Protein AF-U6B507-F1 (afdb_monomer_lite)

Sequence (52 aa):
MITIPPLLISLIKQFEGLRLKAYRCSVGVWTIGYGHTGCDVYEGLVIPQEQA

Foldseek 3Di:
DDDDDPVVVVVLCVVQDAAQFWDQDPVGFTAHGSGDGDPPGDHGHGDDNVVD

pLDDT: mean 96.37, std 4.19, range [70.62, 98.62]

Secondary structure (DSSP, 8-state):
-PPPPHHHHHHHHHHH--EEEEEE-TTS-EEEETTB-STT--TT-B--GGG-

Structure (mmCIF, N/CA/C/O backbone):
data_AF-U6B507-F1
#
_entry.id   AF-U6B507-F1
#
loop_
_atom_site.group_PDB
_atom_site.id
_atom_site.type_symbol
_atom_site.label_atom_id
_atom_site.label_alt_id
_atom_site.label_comp_id
_atom_site.label_asym_id
_atom_site.label_entity_id
_atom_site.label_seq_id
_atom_site.pdbx_PDB_ins_code
_atom_site.Cartn_x
_atom_site.Cartn_y
_atom_site.Cartn_z
_atom_site.occupancy
_atom_site.B_iso_or_equiv
_atom_site.auth_seq_id
_atom_site.auth_comp_id
_atom_site.auth_asym_id
_atom_site.auth_atom_id
_atom_site.pdbx_PDB_model_num
ATOM 1 N N . MET A 1 1 ? 15.216 7.056 18.752 1.00 70.62 1 MET A N 1
ATOM 2 C CA . MET A 1 1 ? 13.979 6.472 18.195 1.00 70.62 1 MET A CA 1
ATOM 3 C C . MET A 1 1 ? 13.111 7.638 17.756 1.00 70.62 1 MET A C 1
ATOM 5 O O . MET A 1 1 ? 12.867 8.513 18.574 1.00 70.62 1 MET A 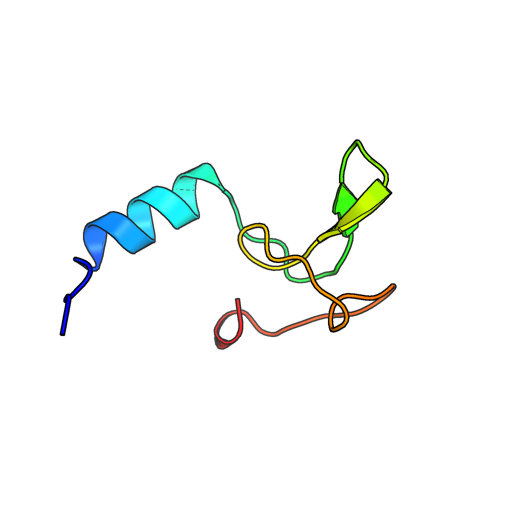O 1
ATOM 9 N N . ILE A 1 2 ? 12.783 7.738 16.468 1.00 86.12 2 ILE A N 1
ATOM 10 C CA . ILE A 1 2 ? 11.957 8.839 15.953 1.00 86.12 2 ILE A CA 1
ATOM 11 C C . ILE A 1 2 ? 10.496 8.440 16.154 1.00 86.12 2 ILE A C 1
ATOM 13 O O . ILE A 1 2 ? 10.080 7.391 15.670 1.00 86.12 2 ILE A O 1
ATOM 17 N N . THR A 1 3 ? 9.731 9.264 16.866 1.00 93.00 3 THR A N 1
ATOM 18 C CA . THR A 1 3 ? 8.281 9.093 17.000 1.00 93.00 3 THR A CA 1
ATOM 19 C C . THR A 1 3 ? 7.604 9.905 15.908 1.00 93.00 3 THR A C 1
ATOM 21 O O . THR A 1 3 ? 7.716 11.129 15.888 1.00 93.00 3 THR A O 1
ATOM 24 N N . ILE A 1 4 ? 6.907 9.233 14.995 1.00 91.94 4 ILE A N 1
ATOM 25 C CA . ILE A 1 4 ? 6.122 9.903 13.958 1.00 91.94 4 ILE A CA 1
ATOM 26 C C . ILE A 1 4 ? 4.784 10.335 14.578 1.00 91.94 4 ILE A C 1
ATOM 28 O O . ILE A 1 4 ? 4.089 9.491 15.149 1.00 91.94 4 ILE A O 1
ATOM 32 N N . PRO A 1 5 ? 4.395 11.621 14.490 1.00 95.38 5 PRO A N 1
ATOM 33 C CA . PRO A 1 5 ? 3.110 12.077 15.004 1.00 95.38 5 PRO A CA 1
ATOM 34 C C . PRO A 1 5 ? 1.938 11.336 14.336 1.00 95.38 5 PRO A C 1
ATOM 36 O O . PRO A 1 5 ? 1.916 11.244 13.105 1.00 95.38 5 PRO A O 1
ATOM 39 N N . PRO A 1 6 ? 0.916 10.884 15.090 1.00 94.88 6 PRO A N 1
ATOM 40 C CA . PRO A 1 6 ? -0.246 10.203 14.513 1.00 94.88 6 PRO A CA 1
ATOM 41 C C . PRO A 1 6 ? -0.955 11.029 13.434 1.00 94.88 6 PRO A C 1
ATOM 43 O O . PRO A 1 6 ? -1.391 10.487 12.423 1.00 94.88 6 PRO A O 1
ATOM 46 N N . LEU A 1 7 ? -1.002 12.355 13.609 1.00 96.12 7 LEU A N 1
ATOM 47 C CA . LEU A 1 7 ? -1.588 13.272 12.632 1.00 96.12 7 LEU A CA 1
ATOM 48 C C . LEU A 1 7 ? -0.880 13.210 11.272 1.00 96.12 7 LEU A C 1
ATOM 50 O O . LEU A 1 7 ? -1.542 13.281 10.242 1.00 96.12 7 LEU A O 1
ATOM 54 N N . LEU A 1 8 ? 0.446 13.045 11.260 1.00 96.56 8 LEU A N 1
ATOM 55 C CA . LEU A 1 8 ? 1.214 12.950 10.020 1.00 96.56 8 LEU A CA 1
ATOM 56 C C . LEU A 1 8 ? 0.890 11.652 9.272 1.00 96.56 8 LEU A C 1
ATOM 58 O O . LEU A 1 8 ? 0.699 11.677 8.061 1.00 96.56 8 LEU A O 1
ATOM 62 N N . ILE A 1 9 ? 0.761 10.537 9.997 1.00 95.00 9 ILE A N 1
ATOM 63 C CA . ILE A 1 9 ? 0.349 9.254 9.413 1.00 95.00 9 ILE A CA 1
ATOM 64 C C . ILE A 1 9 ? -1.055 9.383 8.812 1.00 95.00 9 ILE A C 1
ATOM 66 O O . ILE A 1 9 ? -1.263 8.996 7.666 1.00 95.00 9 ILE A O 1
ATOM 70 N N . SER A 1 10 ? -2.005 9.966 9.549 1.00 95.88 10 SER A N 1
ATOM 71 C CA . SER A 1 10 ? -3.372 10.183 9.056 1.00 95.88 10 SER A CA 1
ATOM 72 C C . SER A 1 10 ? -3.411 11.062 7.806 1.00 95.88 10 SER A C 1
ATOM 74 O O . SER A 1 10 ? -4.146 10.752 6.870 1.00 95.88 10 SER A O 1
ATOM 76 N N . LEU A 1 11 ? -2.596 12.120 7.765 1.00 97.06 11 LEU A N 1
ATOM 77 C CA . LEU A 1 11 ? -2.492 13.007 6.610 1.00 97.06 11 LEU A CA 1
ATOM 78 C C . LEU A 1 11 ? -1.991 12.249 5.373 1.00 97.06 11 LEU A C 1
ATOM 80 O O . LEU A 1 11 ? -2.608 12.333 4.317 1.00 97.06 11 LEU A O 1
ATOM 84 N N . ILE A 1 12 ? -0.920 11.459 5.511 1.00 96.88 12 ILE A N 1
ATOM 85 C CA . ILE A 1 12 ? -0.379 10.646 4.409 1.00 96.88 12 ILE A CA 1
ATOM 86 C C . ILE A 1 12 ? -1.430 9.644 3.920 1.00 96.88 12 ILE A C 1
ATOM 88 O O . ILE A 1 12 ? -1.701 9.570 2.724 1.00 96.88 12 ILE A O 1
ATOM 92 N N . LYS A 1 13 ? -2.086 8.928 4.842 1.00 96.31 13 LYS A N 1
ATOM 93 C CA . LYS A 1 13 ? -3.137 7.954 4.509 1.00 96.31 13 LYS A CA 1
ATOM 94 C C . LYS A 1 13 ? -4.297 8.586 3.734 1.00 96.31 13 LYS A C 1
ATOM 96 O O . LYS A 1 13 ? -4.846 7.945 2.840 1.00 96.31 13 LYS A O 1
ATOM 101 N N . GLN A 1 14 ? -4.651 9.834 4.049 1.00 96.19 14 GLN A N 1
ATOM 102 C CA . GLN A 1 14 ? -5.693 10.577 3.339 1.00 96.19 14 GLN A CA 1
ATOM 103 C C . GLN A 1 14 ? -5.305 10.892 1.886 1.00 96.19 14 GLN A C 1
ATOM 105 O O . GLN A 1 14 ? -6.170 10.832 1.014 1.00 96.19 14 GLN A O 1
ATOM 110 N N . PHE A 1 15 ? -4.038 11.223 1.621 1.00 97.44 15 PHE A N 1
ATOM 111 C CA . PHE A 1 15 ? -3.571 11.553 0.269 1.00 97.44 15 PHE A CA 1
ATOM 112 C C . PHE A 1 15 ? -3.262 10.321 -0.590 1.00 97.44 15 PHE A C 1
ATOM 114 O O . PHE A 1 15 ? -3.552 10.341 -1.784 1.00 97.44 15 PHE A O 1
ATOM 121 N N . GLU A 1 16 ? -2.721 9.254 -0.001 1.00 97.31 16 GLU A N 1
ATOM 122 C CA . GLU A 1 16 ? -2.389 8.014 -0.723 1.00 97.31 16 GLU A CA 1
ATOM 123 C C . GLU A 1 16 ? -3.630 7.154 -1.015 1.00 97.31 16 GLU A C 1
ATOM 125 O O . GLU A 1 16 ? -3.753 6.535 -2.075 1.00 97.31 16 GLU A O 1
ATOM 130 N N . GLY A 1 17 ? -4.583 7.130 -0.079 1.00 95.88 17 GLY A N 1
ATOM 131 C CA . GLY A 1 17 ? -5.750 6.256 -0.142 1.00 95.88 17 GLY A CA 1
ATOM 132 C C . GLY A 1 17 ? -5.425 4.785 0.147 1.00 95.88 17 GLY A C 1
ATOM 133 O O . GLY A 1 17 ? -4.284 4.335 0.081 1.00 95.88 17 GLY A O 1
ATOM 134 N N . LEU A 1 18 ? -6.458 4.014 0.495 1.00 97.94 18 LEU A N 1
ATOM 135 C CA . LEU A 1 18 ? -6.330 2.609 0.884 1.00 97.94 18 LEU A CA 1
ATOM 136 C C . LEU A 1 18 ? -6.814 1.673 -0.226 1.00 97.94 18 LEU A C 1
ATOM 138 O O . LEU A 1 18 ? -7.954 1.785 -0.685 1.00 97.94 18 LEU A O 1
ATOM 142 N N . ARG A 1 19 ? -5.990 0.686 -0.597 1.00 98.19 19 ARG A N 1
ATOM 143 C CA . ARG A 1 19 ? -6.394 -0.425 -1.475 1.00 98.19 19 ARG A CA 1
ATOM 144 C C . ARG A 1 19 ? -6.047 -1.772 -0.849 1.00 98.19 19 ARG A C 1
ATOM 146 O O . ARG A 1 19 ? -4.894 -2.182 -0.834 1.00 98.19 19 ARG A O 1
ATOM 153 N N . LEU A 1 20 ? -7.069 -2.477 -0.367 1.00 98.50 20 LEU A N 1
ATOM 154 C CA . LEU A 1 20 ? -6.913 -3.772 0.311 1.00 98.50 20 LEU A CA 1
ATOM 155 C C . LEU A 1 20 ? -6.699 -4.955 -0.636 1.00 98.50 20 LEU A C 1
ATOM 157 O O . LEU A 1 20 ? -6.337 -6.029 -0.177 1.00 98.50 20 LEU A O 1
ATOM 161 N N . LYS A 1 21 ? -6.912 -4.770 -1.943 1.00 98.56 21 LYS A N 1
ATOM 162 C CA . LYS A 1 21 ? -6.623 -5.762 -2.983 1.00 98.56 21 LYS A CA 1
ATOM 163 C C . LYS A 1 21 ? -5.480 -5.257 -3.854 1.00 98.56 21 LYS A C 1
ATOM 165 O O . LYS A 1 21 ? -5.521 -4.107 -4.301 1.00 98.56 21 LYS A O 1
ATOM 170 N N . ALA A 1 22 ? -4.497 -6.117 -4.107 1.00 98.56 22 ALA A N 1
ATOM 171 C CA . ALA A 1 22 ? -3.370 -5.792 -4.966 1.00 98.56 22 ALA A CA 1
ATOM 172 C C . ALA A 1 22 ? -3.841 -5.379 -6.367 1.00 98.56 22 ALA A C 1
ATOM 174 O O . ALA A 1 22 ? -4.750 -5.980 -6.949 1.00 98.56 22 ALA A O 1
ATOM 175 N N . TYR A 1 23 ? -3.202 -4.347 -6.909 1.00 98.38 23 TYR A N 1
ATOM 176 C CA . TYR A 1 23 ? -3.478 -3.803 -8.234 1.00 98.38 23 TYR A CA 1
ATOM 177 C C . TYR A 1 23 ? -2.169 -3.502 -8.966 1.00 98.38 23 TYR A C 1
ATOM 179 O O . TYR A 1 23 ? -1.117 -3.365 -8.344 1.00 98.38 23 TYR A O 1
ATOM 187 N N . ARG A 1 24 ? -2.225 -3.393 -10.296 1.00 98.06 24 ARG A N 1
ATOM 188 C CA . ARG A 1 24 ? -1.100 -2.884 -11.087 1.00 98.06 24 ARG A CA 1
ATOM 189 C C . ARG A 1 24 ? -1.179 -1.364 -11.157 1.00 98.06 24 ARG A C 1
ATOM 191 O O . ARG A 1 24 ? -2.205 -0.824 -11.575 1.00 98.06 24 ARG A O 1
ATOM 198 N N . CYS A 1 25 ? -0.116 -0.677 -10.755 1.00 96.44 25 CYS A N 1
ATOM 199 C CA . CYS A 1 25 ? 0.001 0.764 -10.971 1.00 96.44 25 CYS A CA 1
ATOM 200 C C . CYS A 1 25 ? 0.218 1.086 -12.467 1.00 96.44 25 CYS A C 1
ATOM 202 O O . CYS A 1 25 ? 0.318 0.185 -13.303 1.00 96.44 25 CYS A O 1
ATOM 204 N N . SER A 1 26 ? 0.310 2.372 -12.820 1.00 97.06 26 SER A N 1
ATOM 205 C CA . SER A 1 26 ? 0.442 2.836 -14.214 1.00 97.06 26 SER A CA 1
ATOM 206 C C . SER A 1 26 ? 1.675 2.297 -14.948 1.00 97.06 26 SER A C 1
ATOM 208 O O . SER A 1 26 ? 1.651 2.184 -16.169 1.00 97.06 26 SER A O 1
ATOM 210 N N . VAL A 1 27 ? 2.730 1.929 -14.217 1.00 96.81 27 VAL A N 1
ATOM 211 C CA . VAL A 1 27 ? 3.962 1.332 -14.765 1.00 96.81 27 VAL A CA 1
ATOM 212 C C . VAL A 1 27 ? 4.008 -0.193 -14.615 1.00 96.81 27 VAL A C 1
ATOM 214 O O . VAL A 1 27 ? 5.045 -0.813 -14.831 1.00 96.81 27 VAL A O 1
ATOM 217 N N . GLY A 1 28 ? 2.891 -0.818 -14.235 1.00 96.88 28 GLY A N 1
ATOM 218 C CA . GLY A 1 28 ? 2.771 -2.271 -14.178 1.00 96.88 28 GLY A CA 1
ATOM 219 C C . GLY A 1 28 ? 3.434 -2.928 -12.968 1.00 96.88 28 GLY A C 1
ATOM 220 O O . GLY A 1 28 ? 3.670 -4.129 -13.014 1.00 96.88 28 GLY A O 1
ATOM 221 N N . VAL A 1 29 ? 3.712 -2.217 -11.873 1.00 98.06 29 VAL A N 1
ATOM 222 C CA . VAL A 1 29 ? 4.196 -2.817 -10.611 1.00 98.06 29 VAL A CA 1
ATOM 223 C C . VAL A 1 29 ? 3.004 -3.229 -9.744 1.00 98.06 29 VAL A C 1
ATOM 225 O O . VAL A 1 29 ? 1.984 -2.541 -9.733 1.00 98.06 29 VAL A O 1
ATOM 228 N N . TRP A 1 30 ? 3.105 -4.372 -9.060 1.00 98.50 30 TRP A N 1
ATOM 229 C CA . TRP A 1 30 ? 2.104 -4.782 -8.073 1.00 98.50 30 TRP A CA 1
ATOM 230 C C . TRP A 1 30 ? 2.167 -3.872 -6.843 1.00 98.50 30 TRP A C 1
ATOM 232 O O . TRP A 1 30 ? 3.231 -3.693 -6.252 1.00 98.50 30 TRP A O 1
ATOM 242 N N . THR A 1 31 ? 1.020 -3.312 -6.465 1.00 98.56 31 THR A N 1
ATOM 243 C CA . THR A 1 31 ? 0.884 -2.332 -5.382 1.00 98.56 31 THR A CA 1
ATOM 244 C C . THR A 1 31 ? -0.318 -2.668 -4.495 1.00 98.56 31 THR A C 1
ATOM 246 O O . THR A 1 31 ? -1.345 -3.127 -5.000 1.00 98.56 31 THR A O 1
ATOM 249 N N . ILE A 1 32 ? -0.214 -2.441 -3.182 1.00 98.62 32 ILE A N 1
ATOM 250 C CA . ILE A 1 32 ? -1.285 -2.684 -2.195 1.00 98.62 32 ILE 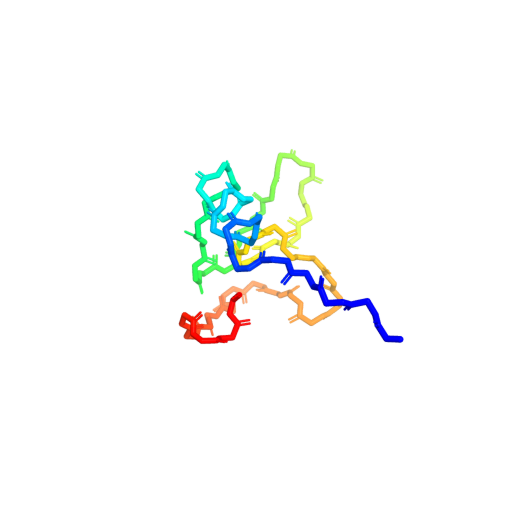A CA 1
ATOM 251 C C . ILE A 1 32 ? -1.180 -1.709 -1.004 1.00 98.62 32 ILE A C 1
ATOM 253 O O . ILE A 1 32 ? -0.185 -1.003 -0.868 1.00 98.62 32 ILE A O 1
ATOM 257 N N . GLY A 1 33 ? -2.201 -1.631 -0.149 1.00 98.38 33 GLY A N 1
ATOM 258 C CA . GLY A 1 33 ? -2.200 -0.777 1.044 1.00 98.38 33 GLY A CA 1
ATOM 259 C C . GLY A 1 33 ? -2.160 0.710 0.685 1.00 98.38 33 GLY A C 1
ATOM 260 O O . GLY A 1 33 ? -2.843 1.129 -0.254 1.00 98.38 33 GLY A O 1
ATOM 261 N N . TYR A 1 34 ? -1.345 1.481 1.410 1.00 98.00 34 T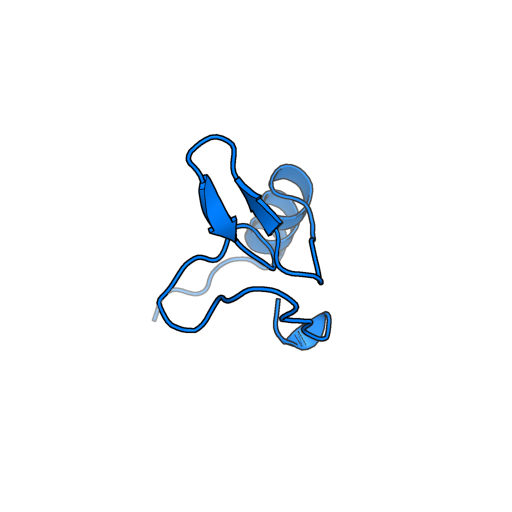YR A N 1
ATOM 262 C CA . TYR A 1 34 ? -1.013 2.881 1.099 1.00 98.00 34 TYR A CA 1
ATOM 263 C C . TYR A 1 34 ? 0.230 2.968 0.193 1.00 98.00 34 TYR A C 1
ATOM 265 O O . TYR A 1 34 ? 1.249 3.540 0.568 1.00 98.00 34 TYR A O 1
ATOM 273 N N . GLY A 1 35 ? 0.178 2.328 -0.980 1.00 97.31 35 GLY A N 1
ATOM 274 C CA . GLY A 1 35 ? 1.256 2.404 -1.980 1.00 97.31 35 GLY A CA 1
ATOM 275 C C . GLY A 1 35 ? 2.428 1.430 -1.783 1.00 97.31 35 GLY A C 1
ATOM 276 O O . GLY A 1 35 ? 3.470 1.600 -2.415 1.00 97.31 35 GLY A O 1
ATOM 277 N N . HIS A 1 36 ? 2.277 0.394 -0.952 1.00 98.00 36 HIS A N 1
ATOM 278 C CA . HIS A 1 36 ? 3.310 -0.624 -0.726 1.00 98.00 36 HIS A CA 1
ATOM 279 C C . HIS A 1 36 ? 3.584 -1.448 -1.990 1.00 98.00 36 HIS A C 1
ATOM 281 O O . HIS A 1 36 ? 2.657 -1.856 -2.694 1.00 98.00 36 HIS A O 1
ATOM 287 N N . THR A 1 37 ? 4.862 -1.722 -2.251 1.00 98.06 37 THR A N 1
ATOM 288 C CA . THR A 1 37 ? 5.349 -2.572 -3.348 1.00 98.06 37 THR A CA 1
ATOM 289 C C . THR A 1 37 ? 6.467 -3.468 -2.823 1.00 98.06 37 THR A C 1
ATOM 291 O O . THR A 1 37 ? 7.169 -3.096 -1.884 1.00 98.06 37 THR A O 1
ATOM 294 N N . GLY A 1 38 ? 6.660 -4.638 -3.426 1.00 96.81 38 GLY A N 1
ATOM 295 C CA . GLY A 1 38 ? 7.674 -5.586 -2.971 1.00 96.81 38 GLY A CA 1
ATOM 296 C C . GLY A 1 38 ? 7.487 -6.972 -3.572 1.00 96.81 38 GLY A C 1
ATOM 297 O O . GLY A 1 38 ? 6.536 -7.217 -4.315 1.00 96.81 38 GLY A O 1
ATOM 298 N N . CYS A 1 39 ? 8.408 -7.886 -3.259 1.00 96.88 39 CYS A N 1
ATOM 299 C CA . CYS A 1 39 ? 8.324 -9.286 -3.689 1.00 96.88 39 CYS A CA 1
ATOM 300 C C . CYS A 1 39 ? 7.168 -10.052 -3.021 1.00 96.88 39 CYS A C 1
ATOM 302 O O . CYS A 1 39 ? 6.771 -11.108 -3.506 1.00 96.88 39 CYS A O 1
ATOM 304 N N . ASP A 1 40 ? 6.628 -9.510 -1.933 1.00 97.69 40 ASP A N 1
ATOM 305 C CA . ASP A 1 40 ? 5.477 -10.000 -1.182 1.00 97.69 40 ASP A CA 1
ATOM 306 C C . ASP A 1 40 ? 4.128 -9.581 -1.792 1.00 97.69 40 ASP A C 1
ATOM 308 O O . ASP A 1 40 ? 3.093 -10.109 -1.388 1.00 97.69 40 ASP A O 1
ATOM 312 N N . VAL A 1 41 ? 4.119 -8.682 -2.786 1.00 98.50 41 VAL A N 1
ATOM 313 C CA . VAL A 1 41 ? 2.894 -8.213 -3.449 1.00 98.50 41 VAL A CA 1
ATOM 314 C C . VAL A 1 41 ? 2.710 -8.915 -4.794 1.00 98.50 41 VAL A C 1
ATOM 316 O O . VAL A 1 41 ? 3.511 -8.767 -5.717 1.00 98.50 41 VAL A O 1
ATOM 319 N N . TYR A 1 42 ? 1.618 -9.663 -4.925 1.00 98.25 42 TYR A N 1
ATOM 320 C CA . TYR A 1 42 ? 1.315 -10.470 -6.105 1.00 98.25 42 TYR A CA 1
ATOM 321 C C . TYR A 1 42 ? -0.170 -10.406 -6.476 1.00 98.25 42 TYR A C 1
ATOM 323 O O . TYR A 1 42 ? -1.001 -9.857 -5.749 1.00 98.25 42 TYR A O 1
ATOM 331 N N . GLU A 1 43 ? -0.502 -10.953 -7.645 1.00 98.19 43 GLU A N 1
ATOM 332 C CA . GLU A 1 43 ? -1.867 -10.962 -8.163 1.00 98.19 43 GLU A CA 1
ATOM 333 C C . GLU A 1 43 ? -2.846 -11.624 -7.191 1.00 98.19 43 GLU A C 1
ATOM 335 O O . GLU A 1 43 ? -2.609 -12.721 -6.696 1.00 98.19 43 GLU A O 1
ATOM 340 N N . GLY A 1 44 ? -3.977 -10.965 -6.941 1.00 98.06 44 GLY A N 1
ATOM 341 C CA . GLY A 1 44 ? -5.035 -11.519 -6.098 1.00 98.06 44 GLY A CA 1
ATOM 342 C C . GLY A 1 44 ? -4.779 -11.427 -4.593 1.00 98.06 44 GLY A C 1
ATOM 343 O O . GLY A 1 44 ? -5.686 -11.770 -3.838 1.00 98.06 44 GLY A O 1
ATOM 344 N N . LEU A 1 45 ? -3.624 -10.914 -4.150 1.00 98.56 45 LEU A N 1
ATOM 345 C CA . LEU A 1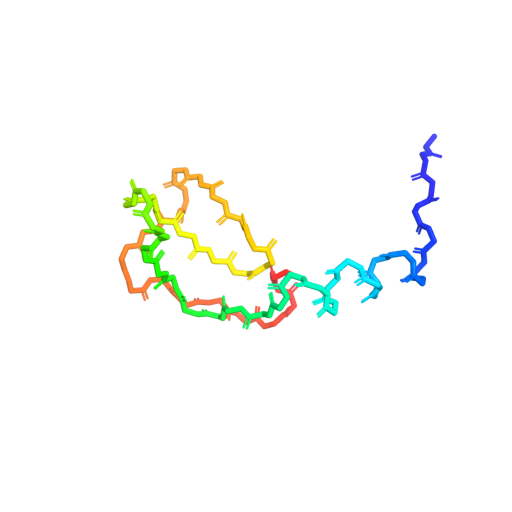 45 ? -3.370 -10.647 -2.735 1.00 98.56 45 LEU A CA 1
ATOM 346 C C . LEU A 1 45 ? -4.427 -9.686 -2.167 1.00 98.56 45 LEU A C 1
ATOM 348 O O . LEU A 1 45 ? -4.718 -8.638 -2.755 1.00 98.56 45 LEU A O 1
ATOM 352 N N . VAL A 1 46 ? -4.973 -10.047 -1.007 1.00 98.56 46 VAL A N 1
ATOM 353 C CA . VAL A 1 46 ? -5.883 -9.225 -0.208 1.00 98.56 46 VAL A CA 1
ATOM 354 C C . VAL A 1 46 ? -5.364 -9.184 1.223 1.00 98.56 46 VAL A C 1
ATOM 356 O O . VAL A 1 46 ? -4.996 -10.223 1.766 1.00 98.56 46 VAL A O 1
ATOM 359 N N . ILE A 1 47 ? -5.344 -7.998 1.824 1.00 98.38 47 ILE A N 1
ATOM 360 C CA . ILE A 1 47 ? -4.922 -7.793 3.214 1.00 98.38 47 ILE A CA 1
ATOM 361 C C . ILE A 1 47 ? -6.055 -7.166 4.032 1.00 98.38 47 ILE A C 1
ATOM 363 O O . ILE A 1 47 ? -6.891 -6.454 3.467 1.00 98.38 47 ILE A O 1
ATOM 367 N N . PRO A 1 48 ? -6.108 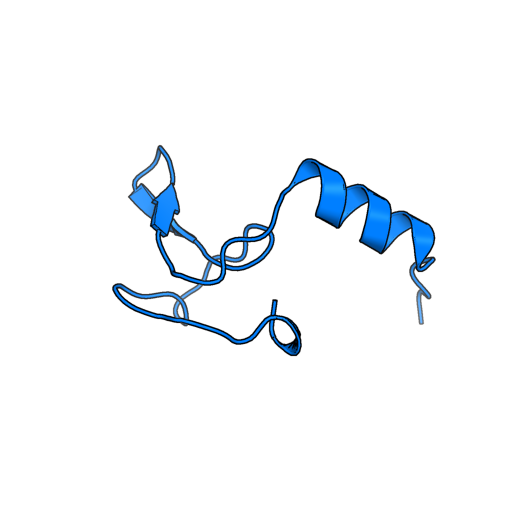-7.401 5.352 1.00 98.06 48 PRO A N 1
ATOM 368 C CA . PRO A 1 48 ? -6.985 -6.644 6.229 1.00 98.06 48 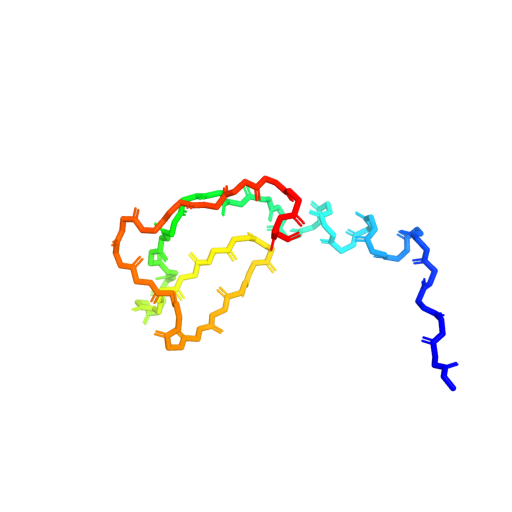PRO A CA 1
ATOM 369 C C . PRO A 1 48 ? -6.435 -5.226 6.460 1.00 98.06 48 PRO A C 1
ATOM 371 O O . PRO A 1 48 ? -5.254 -4.951 6.238 1.00 98.06 48 PRO A O 1
ATOM 374 N N . GLN A 1 49 ? -7.291 -4.304 6.908 1.00 96.69 49 GLN A N 1
ATOM 375 C CA . GLN A 1 49 ? -6.919 -2.893 7.070 1.00 96.69 49 GLN A CA 1
ATOM 376 C C . GLN A 1 49 ? -5.814 -2.678 8.113 1.00 96.69 49 GLN A C 1
ATOM 378 O O . GLN A 1 49 ? -5.033 -1.741 7.957 1.00 96.69 49 GLN A O 1
ATOM 383 N N . GLU A 1 50 ? -5.711 -3.521 9.144 1.00 96.44 50 GLU A N 1
ATOM 384 C CA . GLU A 1 50 ? -4.630 -3.423 10.132 1.00 96.44 50 GLU A CA 1
ATOM 385 C C . GLU A 1 50 ? -3.233 -3.714 9.565 1.00 96.44 50 GLU A C 1
ATOM 387 O O . GLU A 1 50 ? -2.245 -3.257 10.135 1.00 96.44 50 GLU A O 1
ATOM 392 N N . GLN A 1 51 ? -3.145 -4.449 8.452 1.00 96.06 51 GLN A N 1
ATOM 393 C CA . GLN A 1 51 ? -1.876 -4.777 7.798 1.00 96.06 51 GLN A CA 1
ATOM 394 C C . GLN A 1 51 ? -1.439 -3.701 6.788 1.00 96.06 51 GLN A C 1
ATOM 396 O O . GLN A 1 51 ? -0.304 -3.737 6.317 1.00 96.06 51 GLN A O 1
ATOM 401 N N . ALA A 1 52 ? -2.332 -2.766 6.450 1.00 92.75 52 ALA A N 1
ATOM 402 C CA . ALA A 1 52 ? -2.106 -1.733 5.444 1.00 92.75 52 ALA A CA 1
ATOM 403 C C . ALA A 1 52 ? -1.377 -0.486 5.967 1.00 92.75 52 ALA A C 1
ATOM 405 O O . ALA A 1 52 ? -1.746 0.075 7.033 1.00 92.75 52 ALA A O 1
#

Radius of gyration: 12.3 Å; chains: 1; bounding box: 21×25×33 Å

Organism: NCBI:txid1261131

InterPro domains:
  IPR002196 Glycoside hydrolase, family 24 [PF00959] (13-52)
  IPR023346 Lysozyme-like domain superfamily [SSF53955] (8-52)
  IPR051018 Bacteriophage Glycosyl Hydrolase 24 [PTHR38107] (8-52)